Protein AF-A0A2E3PRP2-F1 (afdb_monomer)

Radius of gyration: 11.54 Å; Cα contacts (8 Å, |Δi|>4): 70; chains: 1; bounding box: 24×32×27 Å

Structure (mmCIF, N/CA/C/O backbone):
data_AF-A0A2E3PRP2-F1
#
_entry.id   AF-A0A2E3PRP2-F1
#
loop_
_atom_site.group_PDB
_atom_site.id
_atom_site.type_symbol
_atom_site.label_atom_id
_atom_site.label_alt_id
_atom_site.label_comp_id
_atom_site.label_asym_id
_atom_site.label_entity_id
_atom_site.label_seq_id
_atom_site.pdbx_PDB_ins_code
_atom_site.Cartn_x
_atom_site.Cartn_y
_atom_site.Cartn_z
_atom_site.occupancy
_atom_site.B_iso_or_equiv
_atom_site.auth_seq_id
_atom_site.auth_comp_id
_atom_site.auth_asym_id
_atom_site.auth_atom_id
_atom_site.pdbx_PDB_model_num
ATOM 1 N N . MET A 1 1 ? 3.011 -3.268 -18.824 1.00 63.06 1 MET A N 1
ATOM 2 C CA . MET A 1 1 ? 2.486 -3.121 -17.450 1.00 63.06 1 MET A CA 1
ATOM 3 C C . MET A 1 1 ? 2.555 -1.652 -17.089 1.00 63.06 1 MET A C 1
ATOM 5 O O . MET A 1 1 ? 3.638 -1.085 -17.166 1.00 63.06 1 MET A O 1
ATOM 9 N N . SER A 1 2 ? 1.420 -1.019 -16.801 1.00 86.88 2 SER A N 1
ATOM 10 C CA . SER A 1 2 ? 1.404 0.341 -16.254 1.00 86.88 2 SER A CA 1
ATOM 11 C C . SER A 1 2 ? 1.712 0.278 -14.762 1.00 86.88 2 SER A C 1
ATOM 13 O O . SER A 1 2 ? 1.200 -0.603 -14.075 1.00 86.88 2 SER A O 1
ATOM 15 N N . ASN A 1 3 ? 2.531 1.199 -14.262 1.00 95.50 3 ASN A N 1
ATOM 16 C CA . ASN A 1 3 ? 2.806 1.304 -12.833 1.00 95.50 3 ASN A CA 1
ATOM 17 C C . ASN A 1 3 ? 1.517 1.668 -12.077 1.00 95.50 3 ASN A C 1
ATOM 19 O O . ASN A 1 3 ? 0.819 2.601 -12.476 1.00 95.50 3 ASN A O 1
ATOM 23 N N . PHE A 1 4 ? 1.198 0.953 -10.995 1.00 97.31 4 PHE A N 1
ATOM 24 C CA . PHE A 1 4 ? 0.056 1.280 -10.137 1.00 97.31 4 PHE A CA 1
ATOM 25 C C . PHE A 1 4 ? 0.209 2.648 -9.445 1.00 97.31 4 PHE A C 1
ATOM 27 O O . PHE A 1 4 ? -0.789 3.254 -9.041 1.00 97.31 4 PHE A O 1
ATOM 34 N N . PHE A 1 5 ? 1.439 3.154 -9.324 1.00 97.69 5 PHE A N 1
ATOM 35 C CA . PHE A 1 5 ? 1.770 4.451 -8.742 1.00 97.69 5 PHE A CA 1
ATOM 36 C C . PHE A 1 5 ? 2.204 5.451 -9.818 1.00 97.69 5 PHE A C 1
ATOM 38 O O . PHE A 1 5 ? 2.977 5.133 -10.716 1.00 97.69 5 PHE A O 1
ATOM 45 N N . GLU A 1 6 ? 1.739 6.691 -9.680 1.00 96.81 6 GLU A N 1
ATOM 46 C CA . GLU A 1 6 ? 2.059 7.810 -10.578 1.00 96.81 6 GLU A CA 1
ATOM 47 C C . GLU A 1 6 ? 3.506 8.306 -10.403 1.00 96.81 6 GLU A C 1
ATOM 49 O O . GLU A 1 6 ? 4.132 8.769 -11.350 1.00 96.81 6 GLU A O 1
ATOM 54 N N . SER A 1 7 ? 4.040 8.223 -9.182 1.00 97.44 7 SER A N 1
ATOM 55 C CA . SER A 1 7 ? 5.329 8.804 -8.799 1.00 97.44 7 SER A CA 1
ATOM 56 C C . SER A 1 7 ? 5.973 8.011 -7.657 1.00 97.44 7 SER A C 1
ATOM 58 O O . SER A 1 7 ? 5.245 7.496 -6.802 1.00 97.44 7 SER A O 1
ATOM 60 N N . PRO A 1 8 ? 7.318 7.958 -7.567 1.00 97.56 8 PRO A N 1
ATOM 61 C CA . PRO A 1 8 ? 8.022 7.346 -6.437 1.00 97.56 8 PRO A CA 1
ATOM 62 C C . PRO A 1 8 ? 7.782 8.047 -5.095 1.00 97.56 8 PRO A C 1
ATOM 64 O O . PRO A 1 8 ? 8.029 7.460 -4.045 1.00 97.56 8 PRO A O 1
ATOM 67 N N . PHE A 1 9 ? 7.275 9.282 -5.117 1.00 97.94 9 PHE A N 1
ATOM 68 C CA . PHE A 1 9 ? 7.063 10.104 -3.923 1.0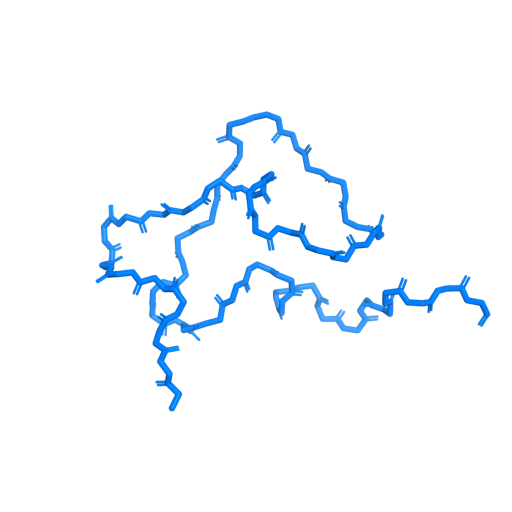0 97.94 9 PHE A CA 1
ATOM 69 C C . PHE A 1 9 ? 5.591 10.190 -3.494 1.00 97.94 9 PHE A C 1
ATOM 71 O O . PHE A 1 9 ? 5.270 10.928 -2.564 1.00 97.94 9 PHE A O 1
ATOM 78 N N . LYS A 1 10 ? 4.685 9.463 -4.163 1.00 97.81 10 LYS A N 1
ATOM 79 C CA . LYS A 1 10 ? 3.240 9.505 -3.898 1.00 97.81 10 LYS A CA 1
ATOM 80 C C . LYS A 1 10 ? 2.691 8.097 -3.677 1.00 97.81 10 LYS A C 1
ATOM 82 O O . LYS A 1 10 ? 2.423 7.363 -4.626 1.00 97.81 10 LYS A O 1
ATOM 87 N N . GLY A 1 11 ? 2.519 7.743 -2.404 1.00 97.75 11 GLY A N 1
ATOM 88 C CA . GLY A 1 11 ? 1.833 6.518 -1.997 1.00 97.75 11 GLY A CA 1
ATOM 89 C C . GLY A 1 11 ? 0.314 6.608 -2.164 1.00 97.75 11 GLY A C 1
ATOM 90 O O . GLY A 1 11 ? -0.236 7.664 -2.479 1.00 97.75 11 GLY A O 1
ATOM 91 N N . LYS A 1 12 ? -0.362 5.487 -1.924 1.00 98.44 12 LYS A N 1
ATOM 92 C CA . LYS A 1 12 ? -1.828 5.375 -1.898 1.00 98.44 12 LYS A CA 1
ATOM 93 C C . LYS A 1 12 ? -2.270 4.810 -0.556 1.00 98.44 12 LYS A C 1
ATOM 95 O O . LYS A 1 12 ? -1.559 3.972 0.012 1.00 98.44 12 LYS A O 1
ATOM 100 N N . LEU A 1 13 ? -3.424 5.240 -0.051 1.00 98.69 13 LEU A N 1
ATOM 101 C CA . LEU A 1 13 ? -3.973 4.672 1.179 1.00 98.69 13 LEU A CA 1
ATOM 102 C C . LEU A 1 13 ? -4.280 3.190 0.966 1.00 98.69 13 LEU A C 1
ATOM 104 O O . LEU A 1 13 ? -4.704 2.779 -0.115 1.00 98.69 13 LEU A O 1
ATOM 108 N N . LEU A 1 14 ? -4.052 2.371 1.990 1.00 98.75 14 LEU A N 1
ATOM 109 C CA . LEU A 1 14 ? -4.385 0.949 1.914 1.00 98.75 14 LEU A CA 1
ATOM 110 C C . LEU A 1 14 ? -5.897 0.758 1.748 1.00 98.75 14 LEU A C 1
ATOM 112 O O . LEU A 1 14 ? -6.327 -0.040 0.924 1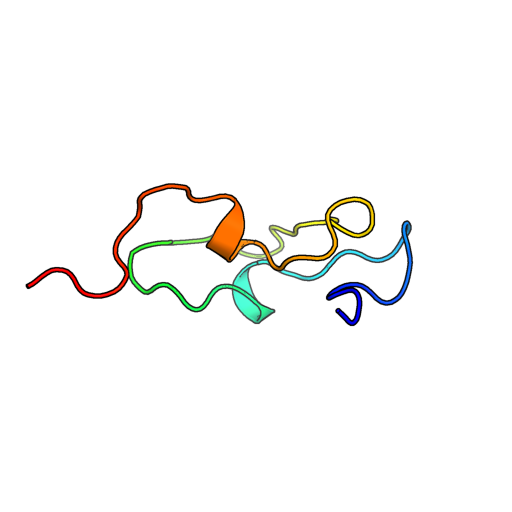.00 98.75 14 LEU A O 1
ATOM 116 N N . SER A 1 15 ? -6.693 1.573 2.443 1.00 98.31 15 SER A N 1
ATOM 117 C CA . SER A 1 15 ? -8.159 1.568 2.368 1.00 98.31 15 SER A CA 1
ATOM 118 C C . SER A 1 15 ? -8.735 1.919 0.990 1.00 98.31 15 SER A C 1
ATOM 120 O O . SER A 1 15 ? -9.922 1.717 0.775 1.00 98.31 15 SER A O 1
ATOM 122 N N . GLU A 1 16 ? -7.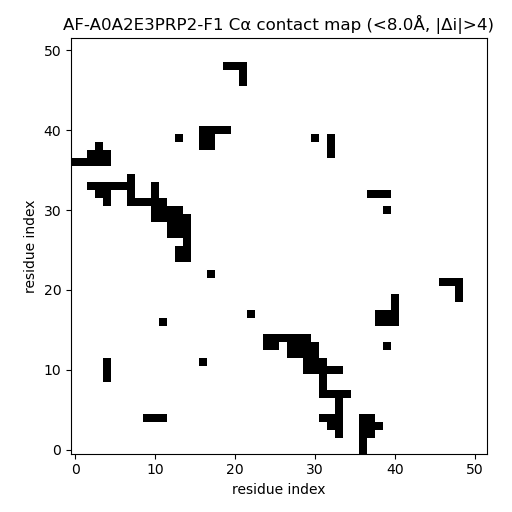933 2.470 0.075 1.00 97.75 16 GLU A N 1
ATOM 123 C CA . GLU A 1 16 ? -8.354 2.844 -1.286 1.00 97.75 16 GLU A CA 1
ATOM 124 C C . GLU A 1 16 ? -7.909 1.834 -2.355 1.00 97.75 16 GLU A C 1
ATOM 126 O O . GLU A 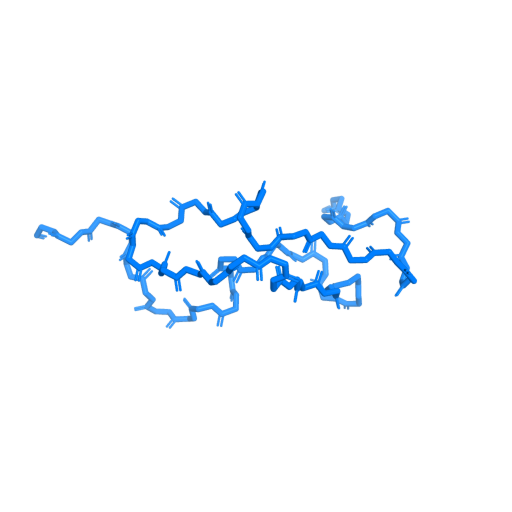1 16 ? -8.306 1.958 -3.511 1.00 97.75 16 GLU A O 1
ATOM 131 N N . GLN A 1 17 ? -7.040 0.877 -2.007 1.00 97.25 17 GLN A N 1
ATOM 132 C CA . GLN A 1 17 ? -6.414 -0.027 -2.981 1.00 97.25 17 GLN A CA 1
ATOM 133 C C . GLN A 1 17 ? -6.524 -1.513 -2.637 1.00 97.25 17 GLN A C 1
ATOM 135 O O . GLN A 1 17 ? -6.337 -2.330 -3.533 1.00 97.25 17 GLN A O 1
ATOM 140 N N . VAL A 1 18 ? -6.756 -1.861 -1.366 1.00 98.31 18 VAL A N 1
ATOM 141 C CA . VAL A 1 18 ? -6.913 -3.255 -0.938 1.00 98.31 18 VAL A CA 1
ATOM 142 C C . VAL A 1 18 ? -8.259 -3.777 -1.414 1.00 98.31 18 VAL A C 1
ATOM 144 O O . VAL A 1 18 ? -9.293 -3.170 -1.131 1.00 98.31 18 VAL A O 1
ATOM 147 N N . THR A 1 19 ? -8.241 -4.902 -2.124 1.00 97.94 19 THR A N 1
ATOM 148 C CA . THR A 1 19 ? -9.451 -5.558 -2.639 1.00 97.94 19 THR A CA 1
ATOM 149 C C . THR A 1 19 ? -9.655 -6.955 -2.066 1.00 97.94 19 THR A C 1
ATOM 151 O O . THR A 1 19 ? -10.788 -7.434 -2.027 1.00 97.94 19 THR A O 1
ATOM 154 N N . ASN A 1 20 ? -8.595 -7.597 -1.567 1.00 97.94 20 ASN A N 1
ATOM 155 C CA . ASN A 1 20 ? -8.698 -8.908 -0.938 1.00 97.94 20 ASN A CA 1
ATOM 156 C C . ASN A 1 20 ? -9.466 -8.811 0.402 1.00 97.94 20 ASN A C 1
ATOM 158 O O . ASN A 1 20 ? -8.985 -8.148 1.328 1.00 97.94 20 ASN A O 1
ATOM 162 N N . PRO A 1 21 ? -10.622 -9.491 0.554 1.00 97.19 21 PRO A N 1
ATOM 163 C CA . PRO A 1 21 ? -11.467 -9.376 1.747 1.00 97.19 21 PRO A CA 1
ATOM 164 C C . PRO A 1 21 ? -10.809 -9.938 3.016 1.00 97.19 21 PRO A C 1
ATOM 166 O O . PRO A 1 21 ? -11.237 -9.619 4.124 1.00 97.19 21 PRO A O 1
ATOM 169 N N . ASN A 1 22 ? -9.750 -10.741 2.872 1.00 97.44 22 ASN A N 1
ATOM 170 C CA . ASN A 1 22 ? -8.982 -11.292 3.986 1.00 97.44 22 ASN A CA 1
ATOM 171 C C . ASN A 1 22 ? -7.884 -10.336 4.498 1.00 97.44 22 ASN A C 1
ATOM 173 O O . ASN A 1 22 ? -7.162 -10.685 5.434 1.00 97.44 22 ASN A O 1
ATOM 177 N N . ILE A 1 23 ? -7.746 -9.134 3.922 1.00 98.06 23 ILE A N 1
ATOM 178 C CA . ILE A 1 23 ? -6.803 -8.100 4.366 1.00 98.06 23 ILE A CA 1
ATOM 179 C C . ILE A 1 23 ? -7.572 -6.977 5.076 1.00 98.06 23 ILE A C 1
ATOM 181 O O . ILE A 1 23 ? -8.291 -6.198 4.456 1.00 98.06 23 ILE A O 1
ATOM 185 N N . VAL A 1 24 ? -7.371 -6.848 6.390 1.00 98.25 24 VAL A N 1
ATOM 186 C CA . VAL A 1 24 ? -7.935 -5.755 7.200 1.00 98.25 24 VAL A CA 1
ATOM 187 C C . VAL A 1 24 ? -6.865 -4.695 7.446 1.00 98.25 24 VAL A C 1
ATOM 189 O O . VAL A 1 24 ? -5.769 -5.009 7.911 1.00 98.25 24 VAL A O 1
ATOM 192 N N . VAL A 1 25 ? -7.182 -3.431 7.159 1.00 98.62 25 VAL A N 1
ATOM 193 C CA . VAL A 1 25 ? -6.230 -2.312 7.251 1.00 98.62 25 VAL A CA 1
ATOM 194 C C . VAL A 1 25 ? -6.743 -1.185 8.142 1.00 98.62 25 VAL A C 1
ATOM 196 O O . VAL A 1 25 ? -7.942 -0.931 8.235 1.00 98.62 25 VAL A O 1
ATOM 199 N N . GLY A 1 26 ? -5.818 -0.500 8.816 1.00 98.50 26 GLY A N 1
ATOM 200 C CA . GLY A 1 26 ? -6.120 0.652 9.665 1.00 98.50 26 GLY A CA 1
ATOM 201 C C . GLY A 1 26 ? -6.280 1.959 8.881 1.00 98.50 26 GLY A C 1
ATOM 202 O O . GLY A 1 26 ? -5.836 2.091 7.739 1.00 98.50 26 GLY A O 1
ATOM 203 N N . ARG A 1 27 ? -6.888 2.968 9.522 1.00 98.31 27 ARG A N 1
ATOM 204 C CA . ARG A 1 27 ? -7.028 4.313 8.940 1.00 98.31 27 ARG A CA 1
ATOM 205 C C . ARG A 1 27 ? -5.665 4.985 8.740 1.00 98.31 27 ARG A C 1
ATOM 207 O O . ARG A 1 27 ? -4.791 4.874 9.597 1.00 98.31 27 ARG A O 1
ATOM 214 N N . TYR A 1 28 ? -5.521 5.723 7.640 1.00 98.44 28 TYR A N 1
ATOM 215 C CA . TYR A 1 28 ? -4.306 6.453 7.233 1.00 98.44 28 TYR A CA 1
ATOM 216 C C . TYR A 1 28 ? -3.0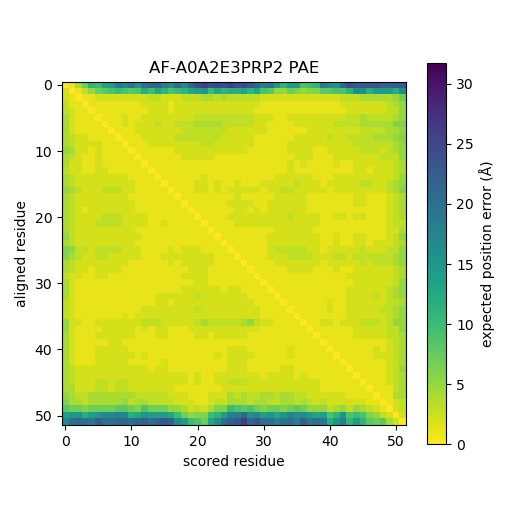60 5.596 6.943 1.00 98.44 28 TYR A C 1
ATOM 218 O O . TYR A 1 28 ? -2.038 6.140 6.525 1.00 98.44 28 TYR A O 1
ATOM 226 N N . SER A 1 29 ? -3.123 4.271 7.108 1.00 98.56 29 SER A N 1
ATOM 227 C CA . SER A 1 29 ? -2.075 3.372 6.624 1.00 98.56 29 SER A CA 1
ATOM 228 C C . SER A 1 29 ? -1.983 3.457 5.098 1.00 98.56 29 SER A C 1
ATOM 230 O O . SER A 1 29 ? -3.002 3.508 4.407 1.00 98.56 29 SER A O 1
ATOM 232 N N . TYR A 1 30 ? -0.764 3.472 4.561 1.00 98.69 30 TYR A N 1
ATOM 233 C CA . TYR A 1 30 ? -0.514 3.645 3.131 1.00 98.69 30 TYR A CA 1
ATOM 234 C C . TYR A 1 30 ? 0.604 2.722 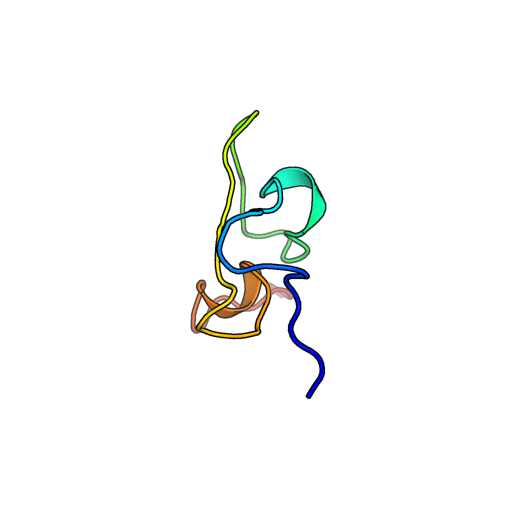2.643 1.00 98.69 30 TYR A C 1
ATOM 236 O O . TYR A 1 30 ? 1.420 2.244 3.431 1.00 98.69 30 TYR A O 1
ATOM 244 N N . TYR A 1 31 ? 0.649 2.504 1.329 1.00 98.69 31 TYR A N 1
ATOM 245 C CA . TYR A 1 31 ? 1.735 1.809 0.640 1.00 98.69 31 TYR A CA 1
ATOM 246 C C . TYR A 1 31 ? 2.295 2.699 -0.474 1.00 98.69 31 TYR A C 1
ATOM 248 O O . TYR A 1 31 ? 1.536 3.337 -1.206 1.00 98.69 31 TYR A O 1
ATOM 256 N N . SER A 1 32 ? 3.625 2.765 -0.584 1.00 98.38 32 SER A N 1
ATOM 257 C CA . SER A 1 32 ? 4.348 3.465 -1.654 1.00 98.38 32 SER A CA 1
ATOM 258 C C . SER A 1 32 ? 5.203 2.458 -2.421 1.00 98.38 32 SER A C 1
ATOM 260 O O . SER A 1 32 ? 6.352 2.192 -2.071 1.00 98.38 32 SER A O 1
ATOM 262 N N . GLY A 1 33 ? 4.600 1.839 -3.435 1.00 98.06 33 GLY A N 1
ATOM 263 C CA . GLY A 1 33 ? 5.157 0.694 -4.158 1.00 98.06 33 GLY A CA 1
ATOM 264 C C . GLY A 1 33 ? 5.688 1.002 -5.555 1.00 98.06 33 GLY A C 1
ATOM 265 O O . GLY A 1 33 ? 5.829 0.076 -6.345 1.00 98.06 33 GLY A O 1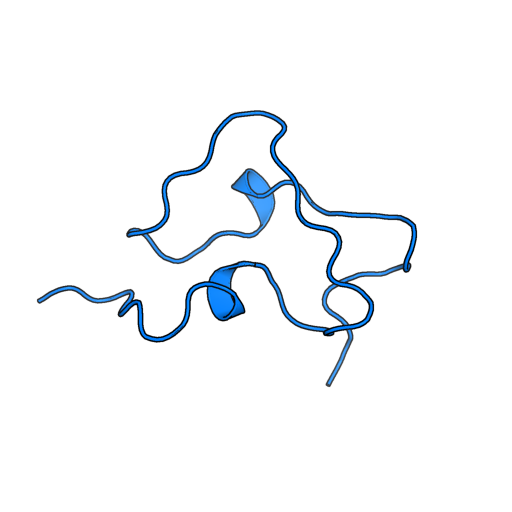
ATOM 266 N N . TYR A 1 34 ? 5.974 2.266 -5.896 1.00 98.38 34 TYR A N 1
ATOM 267 C CA . TYR A 1 34 ? 6.315 2.676 -7.271 1.00 98.38 34 TYR A CA 1
ATOM 268 C C . TYR A 1 34 ? 7.405 1.817 -7.922 1.00 98.38 34 TYR A C 1
ATOM 270 O O . TYR A 1 34 ? 7.278 1.432 -9.078 1.00 98.38 34 TYR A O 1
ATOM 278 N N . TYR A 1 35 ? 8.454 1.463 -7.183 1.00 97.94 35 TYR A N 1
ATOM 279 C CA . TYR A 1 35 ? 9.558 0.660 -7.718 1.00 97.94 35 TYR A CA 1
ATOM 280 C C . TYR A 1 35 ? 9.218 -0.827 -7.935 1.00 97.94 35 TYR A C 1
ATOM 282 O O . TYR A 1 35 ? 10.016 -1.542 -8.531 1.00 97.94 35 TYR A O 1
ATOM 290 N N . HIS A 1 36 ? 8.043 -1.281 -7.490 1.00 97.31 36 HIS A N 1
ATOM 291 C CA . HIS A 1 36 ? 7.545 -2.654 -7.648 1.00 97.31 36 HIS A CA 1
ATOM 292 C C . HIS A 1 36 ? 6.324 -2.742 -8.579 1.00 97.31 36 HIS A C 1
ATOM 294 O O . HIS A 1 36 ? 5.986 -3.820 -9.057 1.00 97.31 36 HIS A O 1
ATOM 300 N N . GLY A 1 37 ? 5.678 -1.613 -8.880 1.00 96.50 37 GLY A N 1
ATOM 301 C CA . GLY A 1 37 ? 4.686 -1.482 -9.949 1.00 96.50 37 GLY A CA 1
ATOM 302 C C . GLY A 1 37 ? 3.286 -2.037 -9.660 1.00 96.50 37 GLY A C 1
ATOM 303 O O . GLY A 1 37 ? 2.354 -1.635 -10.353 1.00 96.50 37 GLY A O 1
ATOM 304 N N . HIS A 1 38 ? 3.114 -2.896 -8.654 1.00 97.69 38 HIS A N 1
ATOM 305 C CA . HIS A 1 38 ? 1.836 -3.515 -8.277 1.00 97.69 38 HIS A CA 1
ATOM 306 C C . HIS A 1 38 ? 1.164 -2.840 -7.066 1.00 97.69 38 HIS A C 1
ATOM 308 O O . HIS A 1 38 ? 1.808 -2.094 -6.329 1.00 97.69 38 HIS A O 1
ATOM 314 N N . SER A 1 39 ? -0.134 -3.090 -6.851 1.00 97.69 39 SER A N 1
ATOM 315 C CA . SER A 1 39 ? -0.860 -2.621 -5.659 1.00 97.69 39 SER A CA 1
ATOM 316 C C . SER A 1 39 ? -0.465 -3.421 -4.408 1.00 97.69 39 SER A C 1
ATOM 318 O O . SER A 1 39 ? 0.333 -4.358 -4.473 1.00 97.69 39 SER A O 1
ATOM 320 N N . PHE A 1 40 ? -1.002 -3.046 -3.245 1.00 98.62 40 PHE A N 1
ATOM 321 C CA . PHE A 1 40 ? -0.677 -3.725 -1.989 1.00 98.62 40 PHE A CA 1
ATOM 322 C C . PHE A 1 40 ? -1.153 -5.187 -1.910 1.00 98.62 40 PHE A C 1
ATOM 324 O O . PHE A 1 40 ? -0.537 -5.968 -1.189 1.00 98.62 40 PHE A O 1
ATOM 331 N N . ASP A 1 41 ? -2.192 -5.588 -2.648 1.00 98.12 41 ASP A N 1
ATOM 332 C CA . ASP A 1 41 ? -2.720 -6.962 -2.568 1.00 98.12 41 ASP A CA 1
ATOM 333 C C . ASP A 1 41 ? -1.657 -8.007 -2.944 1.00 98.12 41 ASP A C 1
ATOM 335 O O . ASP A 1 41 ? -1.495 -9.009 -2.250 1.00 98.12 41 ASP A O 1
ATOM 339 N N . ASP A 1 42 ? -0.831 -7.714 -3.951 1.00 97.81 42 ASP A N 1
ATOM 340 C CA . ASP A 1 42 ? 0.253 -8.598 -4.398 1.00 97.81 42 ASP A CA 1
ATOM 341 C C . ASP A 1 42 ? 1.427 -8.685 -3.396 1.00 97.81 42 ASP A C 1
ATOM 343 O O . ASP A 1 42 ? 2.291 -9.564 -3.503 1.00 97.81 42 ASP A O 1
ATOM 347 N N . CYS A 1 43 ? 1.477 -7.809 -2.382 1.00 98.38 43 CYS A N 1
ATOM 348 C CA . CYS A 1 43 ? 2.410 -7.966 -1.263 1.00 98.38 43 CYS A CA 1
ATOM 349 C C . CYS A 1 43 ? 2.019 -9.148 -0.362 1.00 98.38 43 CYS A C 1
ATOM 351 O O . CYS A 1 43 ? 2.901 -9.800 0.208 1.00 98.38 43 CYS 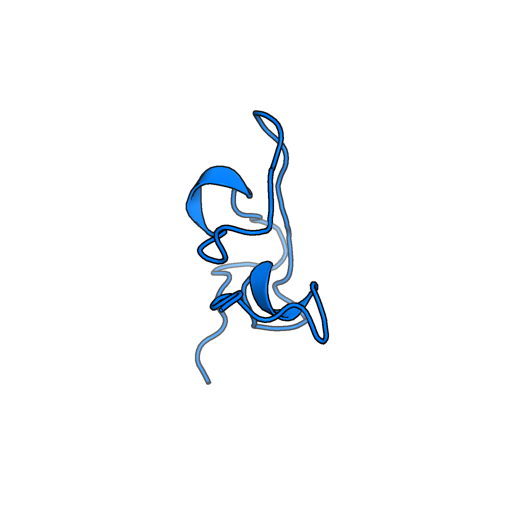A O 1
ATOM 353 N N . ALA A 1 44 ? 0.723 -9.441 -0.232 1.00 98.00 44 ALA A N 1
ATOM 354 C CA . ALA A 1 44 ? 0.197 -10.524 0.594 1.00 98.00 44 ALA A CA 1
ATOM 355 C C . ALA A 1 44 ? 0.240 -11.857 -0.170 1.00 98.00 44 ALA A C 1
ATOM 357 O O . ALA A 1 44 ? -0.759 -12.370 -0.673 1.00 98.00 44 ALA A O 1
ATOM 358 N N . ARG A 1 45 ? 1.440 -12.430 -0.278 1.00 97.62 45 ARG A N 1
ATOM 359 C CA . ARG A 1 45 ? 1.661 -13.652 -1.061 1.00 97.62 45 ARG A CA 1
ATOM 360 C C . ARG A 1 45 ? 0.907 -14.849 -0.488 1.00 97.62 45 ARG A C 1
ATOM 362 O O . ARG A 1 45 ? 0.934 -15.084 0.717 1.00 97.62 45 ARG A O 1
ATOM 369 N N . TYR A 1 46 ? 0.331 -15.643 -1.391 1.00 96.12 46 TYR A N 1
ATOM 370 C CA . TYR A 1 46 ? -0.406 -16.874 -1.079 1.00 96.12 46 TYR A CA 1
ATOM 371 C C . TYR A 1 46 ? -1.646 -16.659 -0.197 1.00 96.12 46 TYR A C 1
ATOM 373 O O . TYR A 1 46 ? -2.117 -17.596 0.445 1.00 96.12 46 TYR A O 1
ATOM 381 N N . LEU A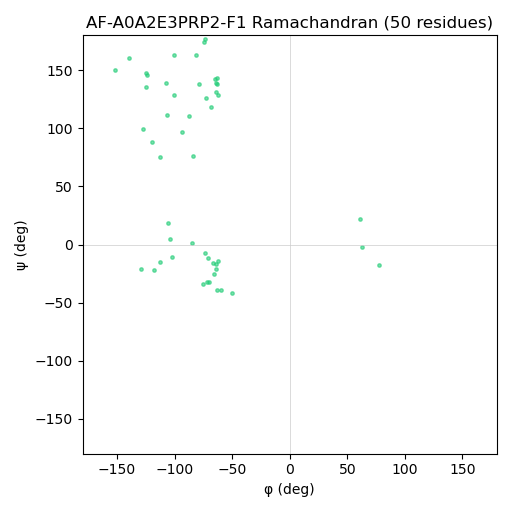 1 47 ? -2.192 -15.439 -0.182 1.00 96.62 47 LEU A N 1
ATOM 382 C CA . LEU A 1 47 ? -3.454 -15.133 0.477 1.00 96.62 47 LEU A CA 1
ATOM 383 C C . LEU A 1 47 ? -4.604 -15.240 -0.528 1.00 96.62 47 LEU A C 1
ATOM 385 O O . LEU A 1 47 ? -4.872 -14.303 -1.278 1.00 96.62 47 LEU A O 1
ATOM 389 N N . MET A 1 48 ? -5.279 -16.388 -0.543 1.00 96.19 48 MET A N 1
ATOM 390 C CA . MET A 1 48 ? -6.449 -16.600 -1.400 1.00 96.19 48 MET A CA 1
ATOM 391 C C . MET A 1 48 ? -7.572 -15.611 -1.027 1.00 96.19 48 MET A C 1
ATOM 393 O O . MET A 1 48 ? -7.868 -15.459 0.165 1.00 96.19 48 MET A O 1
ATOM 397 N N . PRO A 1 49 ? -8.147 -14.875 -1.998 1.00 94.56 49 PRO A N 1
ATOM 398 C CA . PRO A 1 49 ? -9.244 -13.940 -1.742 1.00 94.56 49 PRO A CA 1
ATOM 399 C C . PRO A 1 49 ? -10.576 -14.665 -1.525 1.00 94.56 49 PRO A C 1
ATOM 401 O O . PRO A 1 49 ? -11.397 -14.233 -0.719 1.00 94.56 49 PRO A O 1
ATOM 404 N N . ASP A 1 50 ? -10.766 -15.777 -2.219 1.00 91.69 50 ASP A N 1
ATOM 405 C CA . ASP A 1 50 ? -11.828 -16.749 -2.055 1.00 91.69 50 ASP A CA 1
ATOM 406 C C . ASP A 1 50 ? -11.398 -17.776 -1.009 1.00 91.69 50 ASP A C 1
ATOM 408 O O . ASP A 1 50 ? -10.458 -18.548 -1.190 1.00 91.69 50 ASP A O 1
ATOM 412 N N . ARG A 1 51 ? -12.057 -17.735 0.145 1.00 71.44 51 ARG A N 1
ATOM 413 C CA . ARG A 1 51 ? -11.844 -18.703 1.215 1.00 71.44 51 ARG A CA 1
ATOM 414 C C . ARG A 1 51 ? -13.110 -19.538 1.352 1.00 71.44 51 ARG A C 1
ATOM 416 O O . ARG A 1 51 ? -13.864 -19.322 2.293 1.00 71.44 51 ARG A O 1
ATOM 423 N N . ASP A 1 52 ? -13.299 -20.447 0.402 1.00 59.81 52 ASP A N 1
ATOM 424 C CA . ASP A 1 52 ? -14.309 -21.512 0.417 1.00 59.81 52 ASP A CA 1
ATOM 425 C C . ASP A 1 52 ? -13.632 -22.881 0.250 1.00 59.81 52 ASP A C 1
ATOM 427 O O . ASP A 1 52 ? -12.794 -23.028 -0.671 1.00 59.81 52 ASP A O 1
#

Secondary structure (DSSP, 8-state):
---SSS-TT--EEGGGT---TT----TT-EE--TTT-S-GGGGSTT--S---

Sequence (52 aa):
MSNFFESPFKGKLLSEQVTNPNIVVGRYSYYSGYYHGHSFDDCARYLMPDRD

Mean predicted aligned error: 2.82 Å

pLDDT: mean 95.52, std 7.92, range [59.81, 98.75]

Foldseek 3Di:
DAAPDPDQVDWDACVVFDDQPPDDDDPPHTDRCRVPRDTCNVVPPPRDSDDD

Nearest PDB structures (foldseek):
  8j40-assembly1_A  TM=9.883E-01  e=3.199E-06  Acinetobacter baumannii
  1xat-assembly1_A  TM=9.900E-01  e=4.248E-06  Pseudomonas aeruginosa
  6mfk-assembly1_A  TM=9.622E-01  e=8.045E-06  Elizabethkingia anophelis
  6pua-assembly1_A  TM=9.658E-01  e=2.172E-05  Vibrio cholerae O1 biovar El Tor str. N16961

Solvent-accessible surface area (backbone atoms only — not comparable to full-atom values): 3550 Å² total; per-residue (Å²): 134,77,58,69,37,95,40,86,88,47,59,45,48,42,85,80,59,60,75,44,79,82,66,86,80,62,88,90,42,63,50,71,43,39,97,72,30,53,61,67,54,78,71,53,73,93,61,68,62,75,87,127